Protein AF-A0A3M2YFR2-F1 (afdb_monomer_lite)

Sequence (138 aa):
SIDGFGRTLQTRQKVEDGDAYSVDEWGNLELVDGKPKIVHASPRWRISERVEYNNKGLAVRVYRPYFANSHLYVNDASIRSQNIVDKQFYDPLGRPTITITAKGWMRRQTYRVWYTISEDENDTAEEVLAARKAAEHG

Structure (mmCIF, N/CA/C/O backbone):
data_AF-A0A3M2YFR2-F1
#
_entry.id   AF-A0A3M2YFR2-F1
#
loop_
_atom_site.group_PDB
_atom_site.id
_atom_site.type_symbol
_atom_site.label_atom_id
_atom_site.label_alt_id
_atom_site.label_comp_id
_atom_site.label_asym_id
_atom_site.label_entity_id
_atom_site.label_seq_id
_atom_site.pdbx_PDB_ins_code
_atom_site.Cartn_x
_atom_site.Cartn_y
_atom_site.Cartn_z
_atom_site.occupancy
_atom_site.B_iso_or_equiv
_atom_site.auth_seq_id
_atom_site.auth_comp_id
_atom_site.auth_asym_id
_atom_site.auth_atom_id
_atom_site.pdbx_PDB_model_num
ATOM 1 N N . SER A 1 1 ? 0.428 6.990 14.838 1.00 81.69 1 SER A N 1
ATOM 2 C CA . SER A 1 1 ? 1.702 6.396 15.293 1.00 81.69 1 SER A CA 1
ATOM 3 C C . SER A 1 1 ? 2.781 6.644 14.270 1.00 81.69 1 SER A C 1
ATOM 5 O O . SER A 1 1 ? 2.473 6.693 13.081 1.00 81.69 1 SER A O 1
ATOM 7 N N . ILE A 1 2 ? 4.016 6.752 14.749 1.00 84.31 2 ILE A N 1
ATOM 8 C CA . ILE A 1 2 ? 5.230 6.836 13.935 1.00 84.31 2 ILE A CA 1
ATOM 9 C C . ILE A 1 2 ? 6.091 5.588 14.162 1.00 84.31 2 ILE A C 1
ATOM 11 O O . ILE A 1 2 ? 5.937 4.933 15.194 1.00 84.31 2 ILE A O 1
ATOM 15 N N . ASP A 1 3 ? 6.950 5.242 13.207 1.00 84.06 3 ASP A N 1
ATOM 16 C CA . ASP 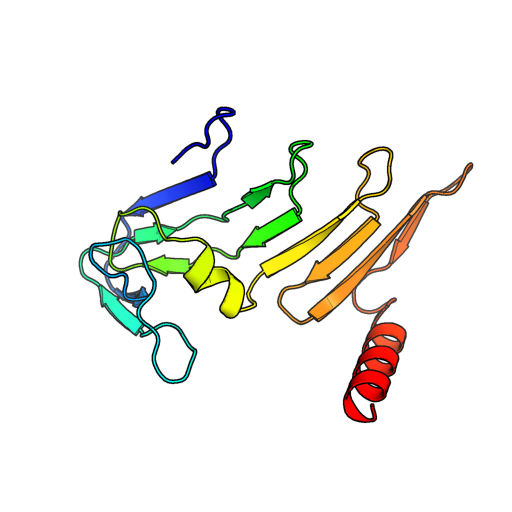A 1 3 ? 7.973 4.210 13.393 1.00 84.06 3 ASP A CA 1
ATOM 17 C C . ASP A 1 3 ? 9.263 4.777 14.016 1.00 84.06 3 ASP A C 1
ATOM 19 O O . ASP A 1 3 ? 9.392 5.982 14.238 1.00 84.06 3 ASP A O 1
ATOM 23 N N . GLY A 1 4 ? 10.244 3.905 14.281 1.00 86.12 4 GLY A N 1
ATOM 24 C CA . GLY A 1 4 ? 11.553 4.296 14.825 1.00 86.12 4 GLY A CA 1
ATOM 25 C C . GLY A 1 4 ? 12.409 5.173 13.899 1.00 86.12 4 GLY A C 1
ATOM 26 O O . GLY A 1 4 ? 13.450 5.658 14.325 1.00 86.12 4 GLY A O 1
ATOM 27 N N . PHE A 1 5 ? 11.974 5.400 12.656 1.00 85.50 5 PHE A N 1
ATOM 28 C CA . PHE A 1 5 ? 12.604 6.303 11.689 1.00 85.50 5 PHE A CA 1
ATOM 29 C C . PHE A 1 5 ? 11.829 7.626 11.541 1.00 85.50 5 PHE A C 1
ATOM 31 O O . PHE A 1 5 ? 12.138 8.424 10.659 1.00 85.50 5 PHE A O 1
ATOM 38 N N . GLY A 1 6 ? 10.812 7.866 12.379 1.00 84.44 6 GLY A N 1
ATOM 39 C CA . GLY A 1 6 ? 9.997 9.083 12.362 1.00 84.44 6 GLY A CA 1
ATOM 40 C C . GLY A 1 6 ? 8.944 9.132 11.251 1.00 84.44 6 GLY A C 1
ATOM 41 O O . GLY A 1 6 ? 8.320 10.171 11.045 1.00 84.44 6 GLY A O 1
ATOM 42 N N . ARG A 1 7 ? 8.712 8.031 10.530 1.00 85.00 7 ARG A N 1
ATOM 43 C CA . ARG A 1 7 ? 7.726 7.971 9.443 1.00 85.00 7 ARG A CA 1
ATOM 44 C C . ARG A 1 7 ? 6.344 7.681 10.003 1.00 85.00 7 ARG A C 1
ATOM 46 O O . ARG A 1 7 ? 6.189 6.891 10.933 1.00 85.00 7 ARG A O 1
ATOM 53 N N . THR A 1 8 ? 5.317 8.284 9.413 1.00 83.06 8 THR A N 1
ATOM 54 C CA . THR A 1 8 ? 3.929 8.019 9.811 1.00 83.06 8 THR A CA 1
ATOM 55 C C . THR A 1 8 ? 3.520 6.615 9.373 1.00 83.06 8 THR A C 1
ATOM 57 O O . THR A 1 8 ? 3.499 6.323 8.184 1.00 83.06 8 THR A O 1
ATOM 60 N N . LEU A 1 9 ? 3.161 5.757 10.332 1.00 80.50 9 LEU A N 1
ATOM 61 C CA . LEU A 1 9 ? 2.643 4.413 10.048 1.00 80.50 9 LEU A CA 1
ATOM 62 C C . LEU A 1 9 ? 1.135 4.424 9.810 1.00 80.50 9 LEU A C 1
ATOM 64 O O . LEU A 1 9 ? 0.634 3.747 8.922 1.00 80.50 9 LEU A O 1
ATOM 68 N N . GLN A 1 10 ? 0.409 5.166 10.643 1.00 84.12 10 GLN A N 1
ATOM 69 C CA . GLN A 1 10 ? -1.043 5.292 10.560 1.00 84.12 10 GLN A CA 1
ATOM 70 C C . GLN A 1 10 ? -1.527 6.492 11.371 1.00 84.12 10 GLN A C 1
ATOM 72 O O . GLN A 1 10 ? -1.013 6.756 12.471 1.00 84.12 10 GLN A O 1
ATOM 77 N N . THR A 1 11 ? -2.554 7.170 10.871 1.00 89.00 11 THR A N 1
ATOM 78 C CA . THR A 1 11 ? -3.314 8.170 11.621 1.00 89.00 11 THR A CA 1
ATOM 79 C C . THR A 1 11 ? -4.695 7.625 11.970 1.00 89.00 11 THR A C 1
ATOM 81 O O . THR A 1 11 ? -5.186 6.663 11.376 1.00 89.00 11 THR A O 1
ATOM 84 N N . ARG A 1 12 ? -5.279 8.203 13.016 1.00 91.81 12 ARG A N 1
ATOM 85 C CA . ARG A 1 12 ? -6.555 7.802 13.596 1.00 91.81 12 ARG A CA 1
ATOM 86 C C . ARG A 1 12 ? -7.373 9.049 13.824 1.00 91.81 12 ARG A C 1
ATOM 88 O O . ARG A 1 12 ? -6.913 9.960 14.507 1.00 91.81 12 ARG A O 1
ATOM 95 N N . GLN A 1 13 ? -8.570 9.067 13.268 1.00 95.19 13 GLN A N 1
ATOM 96 C CA . GLN A 1 13 ? -9.502 10.170 13.423 1.00 95.19 13 GLN A CA 1
ATOM 97 C C . GLN A 1 13 ? -10.795 9.631 14.020 1.00 95.19 13 GLN A C 1
ATOM 99 O O . GLN A 1 13 ? -11.380 8.703 13.464 1.00 95.19 13 GLN A O 1
ATOM 104 N N . LYS A 1 14 ? -11.239 10.199 15.144 1.00 96.69 14 LYS A N 1
ATOM 105 C CA . LYS A 1 14 ? -12.571 9.904 15.679 1.00 96.69 14 LYS A CA 1
ATOM 106 C C . LYS A 1 14 ? -13.613 10.415 14.685 1.00 96.69 14 LYS A C 1
ATOM 108 O O . LYS A 1 14 ? -13.483 11.530 14.181 1.00 96.69 14 LYS A O 1
ATOM 113 N N . VAL A 1 15 ? -14.602 9.589 14.389 1.00 97.06 15 VAL A N 1
ATOM 114 C CA . VAL A 1 15 ? -15.693 9.885 13.458 1.00 97.06 15 VAL A CA 1
ATOM 115 C C . VAL A 1 15 ? -17.022 9.508 14.102 1.00 97.06 15 VAL A C 1
ATOM 117 O O . VAL A 1 15 ? -17.034 8.863 15.150 1.00 97.06 15 VAL A O 1
ATOM 120 N N . GLU A 1 16 ? -18.121 9.901 13.461 1.00 97.56 16 GLU A N 1
ATOM 121 C CA . GLU A 1 16 ? -19.468 9.501 13.869 1.00 97.56 16 GLU A CA 1
ATOM 122 C C . GLU A 1 16 ? -19.596 7.986 13.988 1.00 97.56 16 GLU A C 1
ATOM 124 O O . GLU A 1 16 ? -18.922 7.241 13.264 1.00 97.56 16 GLU A O 1
ATOM 129 N N . ASP A 1 17 ? -20.492 7.547 14.861 1.00 97.81 17 ASP A N 1
ATOM 130 C CA . ASP A 1 17 ? -20.749 6.141 15.146 1.00 97.81 17 ASP A CA 1
ATOM 131 C C . ASP A 1 17 ? -21.188 5.367 13.891 1.00 97.81 17 ASP A C 1
ATOM 133 O O . ASP A 1 17 ? -21.627 5.932 12.882 1.00 97.81 17 ASP A O 1
ATOM 137 N N . GLY A 1 18 ? -21.014 4.049 13.915 1.00 97.19 18 GLY A N 1
ATOM 138 C CA . GLY A 1 18 ? -21.403 3.184 12.805 1.00 97.19 18 GLY A CA 1
ATOM 139 C C . GLY A 1 18 ? -20.581 1.910 12.719 1.00 97.19 18 GLY A C 1
ATOM 140 O O . GLY A 1 18 ? -19.815 1.582 13.623 1.00 97.19 18 GLY A O 1
ATOM 141 N N . ASP A 1 19 ? -20.715 1.206 11.601 1.00 97.50 19 ASP A N 1
ATOM 142 C CA . ASP A 1 19 ? -20.037 -0.073 11.409 1.00 97.50 19 ASP A CA 1
ATOM 143 C C . ASP A 1 19 ? -18.522 0.101 11.292 1.00 97.50 19 ASP A C 1
ATOM 145 O O . ASP A 1 19 ? -18.016 1.007 10.612 1.00 97.50 19 ASP A O 1
ATOM 149 N N . ALA A 1 20 ? -17.802 -0.778 11.985 1.00 95.19 20 ALA A N 1
ATOM 150 C CA . ALA A 1 20 ? -16.354 -0.787 12.059 1.00 95.19 20 ALA A CA 1
ATOM 151 C C . ALA A 1 20 ? -15.818 -2.198 12.313 1.00 95.19 20 ALA A C 1
ATOM 153 O O . ALA A 1 20 ? -16.521 -3.066 12.829 1.00 95.19 20 ALA A O 1
ATOM 154 N N . TYR A 1 21 ? -14.547 -2.419 11.991 1.00 92.88 21 TYR A N 1
ATOM 155 C CA . TYR A 1 21 ? -13.862 -3.647 12.366 1.00 92.88 21 TYR A CA 1
ATOM 156 C C . TYR A 1 21 ? -13.607 -3.692 13.870 1.00 92.88 21 TYR A C 1
ATOM 158 O O . TYR A 1 21 ? -13.231 -2.688 14.485 1.00 92.88 21 TYR A O 1
ATOM 166 N N . SER A 1 22 ? -13.811 -4.870 14.449 1.00 93.06 22 SER A N 1
ATOM 167 C CA . SER A 1 22 ? -13.544 -5.125 15.855 1.00 93.06 22 SER A CA 1
ATOM 168 C C . SER A 1 22 ? -12.055 -5.366 16.079 1.00 93.06 22 SER A C 1
ATOM 170 O O . SER A 1 22 ? -11.435 -6.200 15.415 1.00 93.06 22 SER A O 1
ATOM 172 N N . VAL A 1 23 ? -11.484 -4.588 16.991 1.00 92.19 23 VAL A N 1
ATOM 173 C CA . VAL A 1 23 ? -10.091 -4.658 17.417 1.00 92.19 23 VAL A CA 1
ATOM 174 C C . VAL A 1 23 ? -10.067 -5.034 18.895 1.00 92.19 23 VAL A C 1
ATOM 176 O O . VAL A 1 23 ? -10.789 -4.429 19.691 1.00 92.19 23 VAL A O 1
ATOM 179 N N . ASP A 1 24 ? -9.241 -6.017 19.246 1.00 90.94 24 ASP A N 1
ATOM 180 C CA . ASP A 1 24 ? -9.047 -6.467 20.625 1.00 90.94 24 ASP A CA 1
ATOM 181 C C . ASP A 1 24 ? -8.192 -5.481 21.456 1.00 90.94 24 ASP A C 1
ATOM 183 O O . ASP A 1 24 ? -7.694 -4.460 20.965 1.00 90.94 24 ASP A O 1
ATOM 187 N N . GLU A 1 25 ? -8.002 -5.783 22.741 1.00 90.00 25 GLU A N 1
ATOM 188 C CA . GLU A 1 25 ? -7.214 -4.958 23.671 1.00 90.00 25 GLU A CA 1
ATOM 189 C C . GLU A 1 25 ? -5.721 -4.872 23.305 1.00 90.00 25 GLU A C 1
ATOM 191 O O . GLU A 1 25 ? -5.024 -3.947 23.728 1.00 90.00 25 GLU A O 1
ATOM 196 N N . TRP A 1 26 ? -5.225 -5.804 22.490 1.00 88.19 26 TRP A N 1
ATOM 197 C CA . TRP A 1 26 ? -3.838 -5.865 22.027 1.00 88.19 26 TRP A CA 1
ATOM 198 C C . TRP A 1 26 ? -3.641 -5.227 20.646 1.00 88.19 26 TRP A C 1
ATOM 200 O O . TRP A 1 26 ? -2.516 -5.175 20.144 1.00 88.19 26 TRP A O 1
ATOM 210 N N . GLY A 1 27 ? -4.708 -4.712 20.029 1.00 87.62 27 GLY A N 1
ATOM 211 C CA . GLY A 1 27 ? -4.657 -4.092 18.713 1.00 87.62 27 GLY A CA 1
ATOM 212 C C . GLY A 1 27 ? -4.754 -5.076 17.544 1.00 87.62 27 GLY A C 1
ATOM 213 O O . GLY A 1 27 ? -4.456 -4.692 16.415 1.00 87.62 27 GLY A O 1
ATOM 214 N N . ASN A 1 28 ? -5.143 -6.332 17.745 1.00 88.25 28 ASN A N 1
ATOM 215 C CA . ASN A 1 28 ? -5.366 -7.271 16.642 1.00 88.25 28 ASN A CA 1
ATOM 216 C C . ASN A 1 28 ? -6.813 -7.202 16.148 1.00 88.25 28 ASN A C 1
ATOM 218 O O . ASN A 1 28 ? -7.727 -6.880 16.904 1.00 88.25 28 ASN A O 1
ATOM 222 N N . LEU A 1 29 ? -7.022 -7.502 14.863 1.00 88.31 29 LEU A N 1
ATOM 223 C CA . LEU A 1 29 ? -8.372 -7.591 14.308 1.00 88.31 29 LEU A CA 1
ATOM 224 C C . LEU A 1 29 ? -8.997 -8.922 14.712 1.00 88.31 29 LEU A C 1
ATOM 226 O O . LEU A 1 29 ? -8.431 -9.978 14.426 1.00 88.31 29 LEU A O 1
ATOM 230 N N . GLU A 1 30 ? -10.188 -8.872 15.301 1.00 89.56 30 GLU A N 1
ATOM 231 C CA . GLU A 1 30 ? -10.987 -10.074 15.504 1.00 89.56 30 GLU A CA 1
ATOM 232 C C . GLU A 1 30 ? -11.490 -10.570 14.145 1.00 89.56 30 GLU A C 1
ATOM 234 O O . GLU A 1 30 ? -12.064 -9.802 13.366 1.00 89.56 30 GLU A O 1
ATOM 239 N N . LEU A 1 31 ? -11.281 -11.854 13.848 1.00 88.12 31 LEU A N 1
ATOM 240 C CA . LEU A 1 31 ? -11.681 -12.460 12.581 1.00 88.12 31 LEU A CA 1
ATOM 241 C C . LEU A 1 31 ? -12.838 -13.445 12.778 1.00 88.12 31 LEU A C 1
ATOM 243 O O . LEU A 1 31 ? -12.847 -14.222 13.728 1.00 88.12 31 LEU A O 1
ATOM 247 N N . VAL A 1 32 ? -13.777 -13.446 11.834 1.00 88.19 32 VAL A N 1
ATOM 248 C CA . VAL A 1 32 ? -14.838 -14.449 11.673 1.00 88.19 32 VAL A CA 1
ATOM 249 C C . VAL A 1 32 ? -14.737 -14.975 10.243 1.00 88.19 32 VAL A C 1
ATOM 251 O O . VAL A 1 32 ? -14.702 -14.187 9.299 1.00 88.19 32 VAL A O 1
ATOM 254 N N . ASP A 1 33 ? -14.603 -16.292 10.077 1.00 85.56 33 ASP A N 1
ATOM 255 C CA . ASP A 1 33 ? -14.419 -16.951 8.771 1.00 85.56 33 ASP A CA 1
ATOM 256 C C . ASP A 1 33 ? -13.284 -16.347 7.921 1.00 85.56 33 ASP A C 1
ATOM 258 O O . ASP A 1 33 ? -13.377 -16.195 6.702 1.00 85.56 33 ASP A O 1
ATOM 262 N N . GLY A 1 34 ? -12.197 -15.940 8.586 1.00 81.31 34 GLY A N 1
ATOM 263 C CA . GLY A 1 34 ? -11.033 -15.334 7.939 1.00 81.31 34 GLY A CA 1
ATOM 264 C C . GLY A 1 34 ? -11.228 -13.887 7.479 1.00 81.31 34 GLY A C 1
ATOM 265 O O . GLY A 1 34 ? -10.317 -13.339 6.864 1.00 81.31 34 GLY A O 1
ATOM 266 N N . LYS A 1 35 ? -12.356 -13.241 7.795 1.00 84.38 35 LYS A N 1
ATOM 267 C CA . LYS A 1 35 ? -12.637 -11.823 7.503 1.00 84.38 35 LYS A CA 1
ATOM 268 C C . LYS A 1 35 ? -12.766 -11.009 8.793 1.00 84.38 35 LYS A C 1
ATOM 270 O O . LYS A 1 35 ? -13.075 -11.590 9.829 1.00 84.38 35 LYS A O 1
ATOM 275 N N . PRO A 1 36 ? -12.561 -9.680 8.776 1.00 87.88 36 PRO A N 1
ATOM 276 C CA . PRO A 1 36 ? -12.662 -8.870 9.980 1.00 87.88 36 PRO A CA 1
ATOM 277 C C . PRO A 1 36 ? -14.104 -8.858 10.482 1.00 87.88 36 PRO A C 1
ATOM 279 O O . PRO A 1 36 ? -15.037 -8.610 9.715 1.00 87.88 36 PRO A O 1
ATOM 282 N N . LYS A 1 37 ? -14.285 -9.110 11.776 1.00 91.62 37 LYS A N 1
ATOM 283 C CA . LYS A 1 37 ? -15.580 -9.019 12.442 1.00 91.62 37 LYS A CA 1
ATOM 284 C C . LYS A 1 37 ? -16.056 -7.572 12.416 1.00 91.62 37 LYS A C 1
ATOM 286 O O . LYS A 1 37 ? -15.342 -6.675 12.863 1.00 91.62 37 LYS A O 1
ATOM 291 N N . ILE A 1 38 ? -17.267 -7.351 11.917 1.00 94.31 38 ILE A N 1
ATOM 292 C CA . ILE A 1 38 ? -17.897 -6.031 11.877 1.00 94.31 38 ILE A CA 1
ATOM 293 C C . ILE A 1 38 ? -18.788 -5.874 13.110 1.00 94.31 38 ILE A C 1
ATOM 295 O O . ILE A 1 38 ? -19.563 -6.769 13.443 1.00 94.31 38 ILE A O 1
ATOM 299 N N . VAL A 1 39 ? -18.664 -4.736 13.788 1.00 96.19 39 VAL A N 1
ATOM 300 C CA . VAL A 1 39 ? -19.480 -4.343 14.941 1.00 96.19 39 VAL A CA 1
ATOM 301 C C . VAL A 1 39 ? -19.956 -2.905 14.774 1.00 96.19 39 VAL A C 1
ATOM 303 O O . VAL A 1 39 ? -19.279 -2.091 14.142 1.00 96.19 39 VAL A O 1
ATOM 306 N N . HIS A 1 40 ? -21.092 -2.574 15.384 1.00 97.25 40 HIS A N 1
ATOM 307 C CA . HIS A 1 40 ? -21.494 -1.181 15.537 1.00 97.25 40 HIS A CA 1
ATOM 308 C C . HIS A 1 40 ? -20.619 -0.522 16.611 1.00 97.25 40 HIS A C 1
ATOM 310 O O . HIS A 1 40 ? -20.595 -0.970 17.758 1.00 97.25 40 HIS A O 1
ATOM 316 N N . ALA A 1 41 ? -19.871 0.512 16.236 1.00 96.38 41 ALA A N 1
ATOM 317 C CA . ALA A 1 41 ? -18.902 1.174 17.094 1.00 96.38 41 ALA A CA 1
ATOM 318 C C . ALA A 1 41 ? -19.369 2.574 17.502 1.00 96.38 41 ALA A C 1
ATOM 320 O O . ALA A 1 41 ? -19.661 3.413 16.651 1.00 96.38 41 ALA A O 1
ATOM 321 N N . SER A 1 42 ? -19.350 2.812 18.813 1.00 95.38 42 SER A N 1
ATOM 322 C CA . SER A 1 42 ? -19.547 4.105 19.466 1.00 95.38 42 SER A CA 1
ATOM 323 C C . SER A 1 42 ? -18.586 4.172 20.664 1.00 95.38 42 SER A C 1
ATOM 325 O O . SER A 1 42 ? -18.917 3.652 21.733 1.00 95.38 42 SER A O 1
ATOM 327 N N . PRO A 1 43 ? -17.369 4.734 20.523 1.00 95.00 43 PRO A N 1
ATOM 328 C CA . PRO A 1 43 ? -16.904 5.571 19.413 1.00 95.00 43 PRO A CA 1
ATOM 329 C C . PRO A 1 43 ? -16.327 4.786 18.223 1.00 95.00 43 PRO A C 1
ATOM 331 O O . PRO A 1 43 ? -15.710 3.734 18.397 1.00 95.00 43 PRO A O 1
ATOM 334 N N . ARG A 1 44 ? -16.419 5.364 17.017 1.00 97.25 44 ARG A N 1
ATOM 335 C CA . ARG A 1 44 ? -15.776 4.849 15.796 1.00 97.25 44 ARG A CA 1
ATOM 336 C C . ARG A 1 44 ? -14.543 5.664 15.392 1.00 97.25 44 ARG A C 1
ATOM 338 O O . ARG A 1 44 ? -14.494 6.886 15.538 1.00 97.25 44 ARG A O 1
ATOM 345 N N . TRP A 1 45 ? -13.545 4.981 14.834 1.00 95.94 45 TRP A N 1
ATOM 346 C CA . TRP A 1 45 ? -12.282 5.573 14.393 1.00 95.94 45 TRP A CA 1
ATOM 347 C C . TRP A 1 45 ? -12.008 5.255 12.928 1.00 95.94 45 TRP A C 1
ATOM 349 O O . TRP A 1 45 ? -12.049 4.100 12.520 1.00 95.94 45 TRP A O 1
ATOM 359 N N . ARG A 1 46 ? -11.679 6.271 12.129 1.00 94.00 46 ARG A N 1
ATOM 360 C CA . ARG A 1 46 ? -11.139 6.104 10.778 1.00 94.00 46 ARG A CA 1
ATOM 361 C C . ARG A 1 46 ? -9.630 5.915 10.861 1.00 94.00 46 ARG A C 1
ATOM 363 O O . AR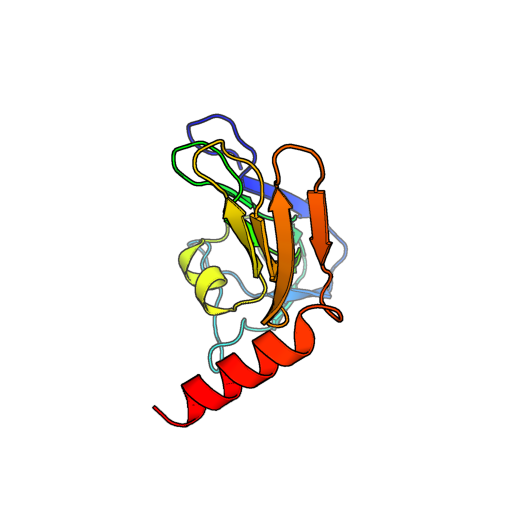G A 1 46 ? -8.919 6.826 11.294 1.00 94.00 46 ARG A O 1
ATOM 370 N N . ILE A 1 47 ? -9.153 4.760 10.414 1.00 89.88 47 ILE A N 1
ATOM 371 C CA . ILE A 1 47 ? -7.731 4.466 10.243 1.00 89.88 47 ILE A CA 1
ATOM 372 C C . ILE A 1 47 ? -7.335 4.895 8.829 1.00 89.88 47 ILE A C 1
ATOM 374 O O . ILE A 1 47 ? -7.968 4.480 7.855 1.00 89.88 47 ILE A O 1
ATOM 378 N N . SER A 1 48 ? -6.336 5.77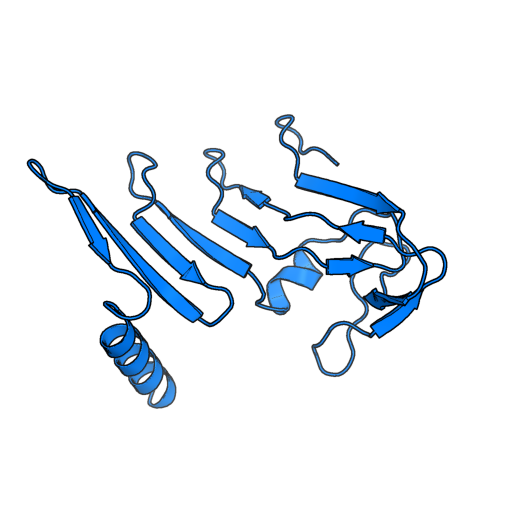2 8.706 1.00 80.94 48 SER A N 1
ATOM 379 C CA . SER A 1 48 ? -5.855 6.242 7.400 1.00 80.94 48 SER A CA 1
ATOM 380 C C . SER A 1 48 ? -5.126 5.153 6.621 1.00 80.94 48 SER A C 1
ATOM 382 O O . SER A 1 48 ? -4.812 4.094 7.161 1.00 80.94 48 SER A O 1
ATOM 384 N N . GLU A 1 49 ? -4.789 5.463 5.364 1.00 70.88 49 GLU A N 1
ATOM 385 C CA . GLU A 1 49 ? -3.887 4.639 4.561 1.00 70.88 49 GLU A CA 1
ATOM 386 C C . GLU A 1 49 ? -2.605 4.386 5.344 1.00 70.88 49 GLU A C 1
ATOM 388 O O . GLU A 1 49 ? -1.833 5.299 5.650 1.00 70.88 49 GLU A O 1
ATOM 393 N N . ARG A 1 50 ? -2.439 3.132 5.743 1.00 77.69 50 ARG A N 1
ATOM 394 C CA . ARG A 1 50 ? -1.227 2.651 6.376 1.00 77.69 50 ARG A CA 1
ATOM 395 C C . ARG A 1 50 ? -0.215 2.379 5.275 1.00 77.69 50 ARG A C 1
ATOM 397 O O . ARG A 1 50 ? -0.571 1.833 4.230 1.00 77.69 50 ARG A O 1
ATOM 404 N N . VAL A 1 51 ? 1.046 2.700 5.535 1.00 83.56 51 VAL A N 1
ATOM 405 C CA . VAL A 1 51 ? 2.142 2.406 4.612 1.00 83.56 51 VAL A CA 1
ATOM 406 C C . VAL A 1 51 ? 3.161 1.516 5.306 1.00 83.56 51 VAL A C 1
ATOM 408 O O . VAL A 1 51 ? 3.681 1.848 6.369 1.00 83.56 51 VAL A O 1
ATOM 411 N N . GLU A 1 52 ? 3.433 0.360 4.710 1.00 87.31 52 GLU A N 1
ATOM 412 C CA . GLU A 1 52 ? 4.555 -0.490 5.097 1.00 87.31 52 GLU A CA 1
ATOM 413 C C . GLU A 1 52 ? 5.769 -0.104 4.262 1.00 87.31 52 GLU A C 1
ATOM 415 O O . GLU A 1 52 ? 5.687 -0.026 3.033 1.00 87.31 52 GLU A O 1
ATOM 420 N N . TYR A 1 53 ? 6.901 0.103 4.924 1.00 89.31 53 TYR A N 1
ATOM 421 C CA . TYR A 1 53 ? 8.151 0.475 4.278 1.00 89.31 53 TYR A CA 1
ATOM 422 C C . TYR A 1 53 ? 9.143 -0.687 4.316 1.00 89.31 53 TYR A C 1
ATOM 424 O O . TYR A 1 53 ? 9.203 -1.431 5.294 1.00 89.31 53 TYR A O 1
ATOM 432 N N . ASN A 1 54 ? 9.960 -0.829 3.272 1.00 90.00 54 ASN A N 1
ATOM 433 C CA . ASN A 1 54 ? 11.145 -1.685 3.338 1.00 90.00 54 ASN A CA 1
ATOM 434 C C . ASN A 1 54 ? 12.300 -0.989 4.089 1.00 90.00 54 ASN A C 1
ATOM 436 O O . ASN A 1 54 ? 12.210 0.178 4.475 1.00 90.00 54 ASN A O 1
ATOM 440 N N . ASN A 1 55 ? 13.431 -1.684 4.240 1.00 89.25 55 ASN A N 1
ATOM 441 C CA . ASN A 1 55 ? 14.619 -1.153 4.926 1.00 89.25 55 ASN A CA 1
ATOM 442 C C . ASN A 1 55 ? 15.238 0.080 4.238 1.00 89.25 55 ASN A C 1
ATOM 444 O O . ASN A 1 55 ? 15.991 0.810 4.870 1.00 89.25 55 ASN A O 1
ATOM 448 N N . LYS A 1 56 ? 14.911 0.334 2.963 1.00 90.69 56 LYS A N 1
ATOM 449 C CA . LYS A 1 56 ? 15.312 1.548 2.229 1.00 90.69 56 LYS A CA 1
ATOM 450 C C . LYS A 1 56 ? 14.325 2.708 2.414 1.00 90.69 56 LYS A C 1
ATOM 452 O O . LYS A 1 56 ? 14.537 3.781 1.866 1.00 90.69 56 LYS A O 1
ATOM 457 N N . GLY A 1 57 ? 13.231 2.493 3.142 1.00 89.94 57 GLY A N 1
ATOM 458 C CA . GLY A 1 57 ? 12.163 3.471 3.323 1.00 89.94 57 GLY A CA 1
ATOM 459 C C . GLY A 1 57 ? 11.244 3.659 2.125 1.00 89.94 57 GLY A C 1
ATOM 460 O O . GLY A 1 57 ? 10.514 4.643 2.079 1.00 89.94 57 GLY A O 1
ATOM 461 N N . LEU A 1 58 ? 11.237 2.713 1.187 1.00 92.88 58 LEU A N 1
ATOM 462 C CA . LEU A 1 58 ? 10.301 2.708 0.068 1.00 92.88 58 LEU A CA 1
ATOM 463 C C . LEU A 1 58 ? 9.006 1.999 0.479 1.00 92.88 58 LEU A C 1
ATOM 465 O O . LEU A 1 58 ? 9.054 0.964 1.148 1.00 92.88 58 LEU A O 1
ATOM 469 N N . ALA A 1 59 ? 7.864 2.557 0.083 1.00 91.44 59 ALA A N 1
ATOM 470 C CA . ALA A 1 59 ? 6.535 2.047 0.410 1.00 91.44 59 ALA A CA 1
ATOM 471 C C . ALA A 1 59 ? 6.250 0.744 -0.349 1.00 91.44 59 ALA A C 1
ATOM 473 O O . ALA A 1 59 ? 6.024 0.774 -1.546 1.00 91.44 59 ALA A O 1
ATOM 474 N N . VAL A 1 60 ? 6.237 -0.409 0.315 1.00 92.88 60 VAL A N 1
ATOM 475 C CA . VAL A 1 60 ? 6.015 -1.714 -0.347 1.00 92.88 60 VAL A CA 1
ATOM 476 C C . VAL A 1 60 ? 4.575 -2.201 -0.273 1.00 92.88 60 VAL A C 1
ATOM 478 O O . VAL A 1 60 ? 4.158 -3.028 -1.085 1.00 92.88 60 VAL A O 1
ATOM 481 N N . ARG A 1 61 ? 3.807 -1.700 0.695 1.00 90.44 61 ARG A N 1
ATOM 482 C CA . ARG A 1 61 ? 2.388 -2.016 0.859 1.00 90.44 61 ARG A CA 1
ATOM 483 C C . ARG A 1 61 ? 1.633 -0.773 1.289 1.00 90.44 61 ARG A C 1
ATOM 485 O O . ARG A 1 61 ? 1.969 -0.184 2.315 1.00 90.44 61 ARG A O 1
ATOM 492 N N . VAL A 1 62 ? 0.613 -0.409 0.524 1.00 88.19 62 VAL A N 1
ATOM 493 C CA . VAL A 1 62 ? -0.281 0.709 0.830 1.00 88.19 62 VAL A CA 1
ATOM 494 C C . VAL A 1 62 ? -1.666 0.144 1.102 1.00 88.19 62 VAL A C 1
ATOM 496 O O . VAL A 1 62 ? -2.307 -0.433 0.222 1.00 88.19 62 VAL A O 1
ATOM 499 N N . TYR A 1 63 ? -2.097 0.242 2.354 1.00 86.25 63 TYR A N 1
ATOM 500 C CA . TYR A 1 63 ? -3.369 -0.305 2.809 1.00 86.25 63 TYR A CA 1
ATOM 501 C C . TYR A 1 63 ? -4.488 0.702 2.578 1.00 86.25 63 TYR A C 1
ATOM 503 O O . TYR A 1 63 ? -4.297 1.907 2.746 1.00 86.25 63 TYR A O 1
ATOM 511 N N . ARG A 1 64 ? -5.682 0.202 2.254 1.00 85.81 64 ARG A N 1
ATOM 512 C CA . ARG A 1 64 ? -6.870 1.052 2.152 1.00 85.81 64 ARG A CA 1
ATOM 513 C C . ARG A 1 64 ? -7.326 1.524 3.539 1.00 85.81 64 ARG A C 1
ATOM 515 O O . ARG A 1 64 ? -7.170 0.775 4.506 1.00 85.81 64 ARG A O 1
ATOM 522 N N . PRO A 1 65 ? -7.906 2.732 3.655 1.00 89.25 65 PRO A N 1
ATOM 523 C CA . PRO A 1 65 ? -8.499 3.184 4.905 1.00 89.25 65 PRO A CA 1
ATOM 524 C C . PRO A 1 65 ? -9.656 2.276 5.313 1.00 89.25 65 PRO A C 1
ATOM 526 O O . PRO A 1 65 ? -10.400 1.788 4.463 1.00 89.25 65 PRO A O 1
ATOM 529 N N . TYR A 1 66 ? -9.847 2.105 6.615 1.00 89.38 66 TYR A N 1
ATOM 530 C CA . TYR A 1 66 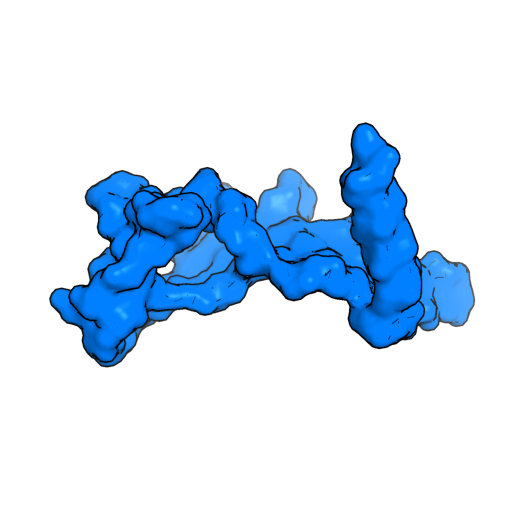? -10.968 1.351 7.170 1.00 89.38 66 TYR A CA 1
ATOM 531 C C . TYR A 1 66 ? -11.402 1.948 8.509 1.00 89.38 66 TYR A C 1
ATOM 533 O O . TYR A 1 66 ? -10.711 2.790 9.089 1.00 89.38 66 TYR A O 1
ATOM 541 N N . PHE A 1 67 ? -12.568 1.527 8.993 1.00 93.81 67 PHE A N 1
ATOM 542 C CA . PHE A 1 67 ? -13.067 1.924 10.304 1.00 93.81 67 PHE A CA 1
ATOM 543 C C . PHE A 1 67 ? -12.753 0.861 11.354 1.00 93.81 67 PHE A C 1
ATOM 545 O O . PHE A 1 67 ? -12.871 -0.329 11.076 1.00 93.81 67 PHE A O 1
ATOM 552 N N . ALA A 1 68 ? -12.400 1.294 12.562 1.00 93.62 68 ALA A N 1
ATOM 553 C CA . ALA A 1 68 ? -12.162 0.443 13.722 1.00 93.62 68 ALA A CA 1
ATOM 554 C C . ALA A 1 68 ? -12.961 0.936 14.939 1.00 93.62 68 ALA A C 1
ATOM 556 O O . ALA A 1 68 ? -13.201 2.136 15.096 1.00 93.62 68 ALA A O 1
ATOM 557 N N . ASN A 1 69 ? -13.347 0.013 15.819 1.00 95.69 69 ASN A N 1
ATOM 558 C CA . ASN A 1 69 ? -13.995 0.325 17.100 1.00 95.69 69 ASN A CA 1
ATOM 559 C C . ASN A 1 69 ? -13.011 0.826 18.179 1.00 95.69 69 ASN A C 1
ATOM 561 O O . ASN A 1 69 ? -13.420 1.137 19.294 1.00 95.69 69 ASN A O 1
ATOM 565 N N . SER A 1 70 ? -11.715 0.902 17.863 1.00 93.12 70 SER A N 1
ATOM 566 C CA . SER A 1 70 ? -10.653 1.255 18.802 1.00 93.12 70 SER A CA 1
ATOM 567 C C . SER A 1 70 ? -9.684 2.281 18.213 1.00 93.12 70 SER A C 1
ATOM 569 O O . SER A 1 70 ? -9.437 2.328 17.008 1.00 93.12 70 SER A O 1
ATOM 571 N N . HIS A 1 71 ? -9.102 3.095 19.094 1.00 90.38 71 HIS A N 1
ATOM 572 C CA . HIS A 1 71 ? -8.044 4.060 18.780 1.00 90.38 71 HIS A CA 1
ATOM 573 C C . HIS A 1 71 ? -6.636 3.473 18.937 1.00 90.38 71 HIS A C 1
ATOM 575 O O . HIS A 1 71 ? -5.640 4.178 18.721 1.00 90.38 71 HIS A O 1
ATOM 581 N N . LEU A 1 72 ? -6.534 2.213 19.364 1.00 90.00 72 LEU A N 1
ATOM 582 C CA . LEU A 1 72 ? -5.260 1.538 19.552 1.00 90.00 72 LEU A CA 1
ATOM 583 C C . LEU A 1 72 ? -4.523 1.362 18.223 1.00 90.00 72 LEU A C 1
ATOM 585 O O . LEU A 1 72 ? -5.058 1.550 17.125 1.00 90.00 72 LEU A O 1
ATOM 589 N N . TYR A 1 73 ? -3.233 1.056 18.324 1.00 86.19 73 TYR A N 1
ATOM 590 C CA . TYR A 1 73 ? -2.464 0.723 17.141 1.00 86.19 73 TYR A CA 1
ATOM 591 C C . TYR A 1 73 ? -2.886 -0.654 16.618 1.00 86.19 73 TYR A C 1
ATOM 593 O O . TYR A 1 73 ? -2.774 -1.622 17.358 1.00 86.19 73 TYR A O 1
ATOM 601 N N . VAL A 1 74 ? -3.335 -0.745 15.359 1.00 85.06 74 VAL A N 1
ATOM 602 C CA . VAL A 1 74 ? -3.744 -2.027 14.773 1.00 85.06 74 VAL A CA 1
ATOM 603 C C . VAL A 1 74 ? -2.525 -2.784 14.246 1.00 85.06 74 VAL A C 1
ATOM 605 O O . VAL A 1 74 ? -1.760 -2.256 13.431 1.00 85.06 74 VAL A O 1
ATOM 608 N N . ASN A 1 75 ? -2.354 -4.018 14.711 1.00 79.75 75 ASN A N 1
ATOM 609 C CA . ASN A 1 75 ? -1.242 -4.894 14.381 1.00 79.75 75 ASN A CA 1
ATOM 610 C C . ASN A 1 75 ? -1.290 -5.365 12.917 1.00 79.75 75 ASN A C 1
ATOM 612 O O . ASN A 1 75 ? -2.281 -5.907 12.424 1.00 79.75 75 ASN A O 1
ATOM 616 N N . ASP A 1 76 ? -0.154 -5.204 12.248 1.00 63.38 76 ASP A N 1
ATOM 617 C CA . ASP A 1 76 ? 0.144 -5.552 10.863 1.00 63.38 76 ASP A CA 1
ATOM 618 C C . ASP A 1 76 ? -0.172 -7.005 10.514 1.00 63.38 76 ASP A C 1
ATOM 620 O O . ASP A 1 76 ? -0.657 -7.281 9.414 1.00 63.38 76 ASP A O 1
ATOM 624 N N . ALA A 1 77 ? 0.106 -7.936 11.432 1.00 71.94 77 ALA A N 1
ATOM 625 C CA . ALA A 1 77 ? -0.050 -9.365 11.174 1.00 71.94 77 ALA A CA 1
ATOM 626 C C . ALA A 1 77 ? -1.497 -9.716 10.794 1.00 71.94 77 ALA A C 1
ATOM 628 O O . ALA A 1 77 ? -1.722 -10.511 9.884 1.00 71.94 77 ALA A O 1
ATOM 629 N N . SER A 1 78 ? -2.463 -9.049 11.431 1.00 68.50 78 SER A N 1
ATOM 630 C CA . SER A 1 78 ? -3.891 -9.304 11.230 1.00 68.50 78 SER A CA 1
ATOM 631 C C . SER A 1 78 ? -4.434 -8.697 9.933 1.00 68.50 78 SER A C 1
ATOM 633 O O . SER A 1 78 ? -5.406 -9.202 9.382 1.00 68.50 78 SER A O 1
ATOM 635 N N . ILE A 1 79 ? -3.817 -7.622 9.424 1.00 67.81 79 ILE A N 1
ATOM 636 C CA . ILE A 1 79 ? -4.247 -6.955 8.181 1.00 67.81 79 ILE A CA 1
ATOM 637 C C . ILE A 1 79 ? -3.599 -7.605 6.954 1.00 67.81 79 ILE A C 1
ATOM 639 O O . ILE A 1 79 ? -4.217 -7.678 5.893 1.00 67.81 79 ILE A O 1
ATOM 643 N N . ARG A 1 80 ? -2.363 -8.112 7.077 1.00 71.25 80 ARG A N 1
ATOM 644 C CA . ARG A 1 80 ? -1.643 -8.753 5.962 1.00 71.25 80 ARG A CA 1
ATOM 645 C C . ARG A 1 80 ? -2.423 -9.911 5.334 1.00 71.25 80 ARG A C 1
ATOM 647 O O . ARG A 1 80 ? -2.344 -10.090 4.122 1.00 71.25 80 ARG A O 1
ATOM 654 N N . SER A 1 81 ? -3.182 -10.661 6.132 1.00 66.25 81 SER A N 1
ATOM 655 C CA . SER A 1 81 ? -4.014 -11.777 5.664 1.00 66.25 81 SER A CA 1
ATOM 656 C C . SER A 1 81 ? -5.242 -11.335 4.861 1.00 66.25 81 SER A C 1
ATOM 658 O O . SER A 1 81 ? -5.760 -12.117 4.071 1.00 66.25 81 SER A O 1
ATOM 660 N N . GLN A 1 82 ? -5.683 -10.082 5.005 1.00 65.50 82 GLN A N 1
ATOM 661 C CA . GLN A 1 82 ? -6.922 -9.584 4.402 1.00 65.50 82 GLN A CA 1
ATOM 662 C C . GLN A 1 82 ? -6.761 -9.131 2.942 1.00 65.50 82 GLN A C 1
ATOM 664 O O . GLN A 1 82 ? -7.754 -8.834 2.289 1.00 65.50 82 GLN A O 1
ATOM 669 N N . ASN A 1 83 ? -5.533 -9.081 2.402 1.00 59.19 83 ASN A N 1
ATOM 670 C CA . ASN A 1 83 ? -5.229 -8.783 0.989 1.00 59.19 83 ASN A CA 1
ATOM 671 C C . ASN A 1 83 ? -5.814 -7.470 0.404 1.00 59.19 83 ASN A C 1
ATOM 673 O O . ASN A 1 83 ? -5.687 -7.238 -0.795 1.00 59.19 83 ASN A O 1
ATOM 677 N N . ILE A 1 84 ? -6.370 -6.556 1.210 1.00 75.19 84 ILE A N 1
ATOM 678 C CA . ILE A 1 84 ? -6.877 -5.248 0.743 1.00 75.19 84 ILE A CA 1
ATOM 679 C C . ILE A 1 84 ? -5.736 -4.219 0.675 1.00 75.19 84 ILE A C 1
ATOM 681 O O . ILE A 1 84 ? -5.752 -3.176 1.334 1.00 75.19 84 ILE A O 1
ATOM 685 N N . VAL A 1 85 ? -4.690 -4.551 -0.076 1.00 87.56 85 VAL A N 1
ATOM 686 C CA . VAL A 1 85 ? -3.447 -3.781 -0.104 1.00 87.56 85 VAL A CA 1
ATOM 687 C C . VAL A 1 85 ? -2.905 -3.680 -1.518 1.00 87.56 85 VAL A C 1
ATOM 689 O O . VAL A 1 85 ? -2.850 -4.674 -2.240 1.00 87.56 85 VAL A O 1
ATOM 692 N N . ASP A 1 86 ? -2.462 -2.486 -1.893 1.00 90.81 86 ASP A N 1
ATOM 693 C CA . ASP A 1 86 ? -1.692 -2.307 -3.114 1.00 90.81 86 ASP A CA 1
ATOM 694 C C . ASP A 1 86 ? -0.225 -2.645 -2.796 1.00 90.81 86 ASP A C 1
ATOM 696 O O . ASP A 1 86 ? 0.362 -2.106 -1.852 1.00 90.81 86 ASP A O 1
ATOM 700 N N . LYS A 1 87 ? 0.367 -3.576 -3.548 1.00 93.81 87 LYS A N 1
ATOM 701 C CA . LYS A 1 87 ? 1.772 -3.985 -3.410 1.00 93.81 87 LYS A CA 1
ATOM 702 C C . LYS A 1 87 ? 2.612 -3.242 -4.431 1.00 93.81 87 LYS A C 1
ATOM 704 O O . LYS A 1 87 ? 2.326 -3.316 -5.623 1.00 93.81 87 LYS A O 1
ATOM 709 N N . GLN A 1 88 ? 3.666 -2.584 -3.972 1.00 96.00 88 GLN A N 1
ATOM 710 C CA . GLN A 1 88 ? 4.552 -1.798 -4.818 1.00 96.00 88 GLN A CA 1
ATOM 711 C C . GLN A 1 88 ? 5.940 -2.434 -4.882 1.00 96.00 88 GLN A C 1
ATOM 713 O O . GLN A 1 88 ? 6.557 -2.747 -3.861 1.00 96.00 88 GLN A O 1
ATOM 718 N N . PHE A 1 89 ? 6.438 -2.579 -6.103 1.00 96.75 89 PHE A N 1
ATOM 719 C CA . PHE A 1 89 ? 7.770 -3.075 -6.409 1.00 96.75 89 PHE A CA 1
ATOM 720 C C . PHE A 1 89 ? 8.630 -1.959 -6.986 1.00 96.75 89 PHE A C 1
ATOM 722 O O . PHE A 1 89 ? 8.123 -0.992 -7.567 1.00 96.75 89 PHE A O 1
ATOM 729 N N . TYR A 1 90 ? 9.938 -2.113 -6.805 1.00 97.44 90 TYR A N 1
ATOM 730 C CA . TYR A 1 90 ? 10.937 -1.118 -7.158 1.00 97.44 90 TYR A CA 1
ATOM 731 C C . TYR A 1 90 ? 12.119 -1.769 -7.866 1.00 97.44 90 TYR A C 1
ATOM 733 O O . TYR A 1 90 ? 12.473 -2.912 -7.570 1.00 97.44 90 TYR A O 1
ATOM 741 N N . ASP A 1 91 ? 12.759 -1.023 -8.761 1.00 95.94 91 ASP A N 1
ATOM 742 C CA . ASP A 1 91 ? 14.060 -1.395 -9.312 1.00 95.94 91 ASP A CA 1
ATOM 743 C C . ASP A 1 91 ? 15.207 -1.122 -8.305 1.00 95.94 91 ASP A C 1
ATOM 745 O O . ASP A 1 91 ? 14.985 -0.532 -7.238 1.00 95.94 91 ASP A O 1
ATOM 749 N N . PRO A 1 92 ? 16.459 -1.533 -8.596 1.00 95.88 92 PRO A N 1
ATOM 750 C CA . PRO A 1 92 ? 17.594 -1.270 -7.709 1.00 95.88 92 PRO A CA 1
ATOM 751 C C . PRO A 1 92 ? 17.853 0.216 -7.418 1.00 95.88 92 PRO A C 1
ATOM 753 O O . PRO A 1 92 ? 18.394 0.524 -6.353 1.00 95.88 92 PRO A O 1
ATOM 756 N N . LEU A 1 93 ? 17.444 1.115 -8.323 1.00 95.88 93 LEU A N 1
ATOM 757 C CA . LEU A 1 93 ? 17.550 2.571 -8.177 1.00 95.88 93 LEU A CA 1
ATOM 758 C C . LEU A 1 93 ? 16.422 3.164 -7.315 1.00 95.88 93 LEU A C 1
ATOM 760 O O . LEU A 1 93 ? 16.456 4.351 -7.003 1.00 95.88 93 LEU A O 1
ATOM 764 N N . GLY A 1 94 ? 15.437 2.358 -6.907 1.00 96.00 94 GLY A N 1
ATOM 765 C CA . GLY A 1 94 ? 14.319 2.785 -6.068 1.00 96.00 94 GLY A CA 1
ATOM 766 C C . GLY A 1 94 ? 13.155 3.404 -6.839 1.00 96.00 94 GLY A C 1
ATOM 767 O O . GLY A 1 94 ? 12.294 4.033 -6.226 1.00 96.00 94 GLY A O 1
ATOM 768 N N . ARG A 1 95 ? 13.090 3.230 -8.163 1.00 96.75 95 ARG A N 1
ATOM 769 C CA . ARG A 1 95 ? 11.962 3.702 -8.978 1.00 96.75 95 ARG A CA 1
ATOM 770 C C . ARG A 1 95 ? 10.840 2.661 -8.992 1.00 96.75 95 ARG A C 1
ATOM 772 O O . ARG A 1 95 ? 11.147 1.469 -9.057 1.00 96.75 95 ARG A O 1
ATOM 779 N N . PRO A 1 96 ? 9.561 3.069 -8.925 1.00 96.31 96 PRO A N 1
ATOM 780 C CA . PRO A 1 96 ? 8.436 2.139 -8.945 1.00 96.31 96 PRO A CA 1
ATOM 781 C C . PRO A 1 96 ? 8.342 1.427 -10.299 1.00 96.31 96 PRO A C 1
ATOM 783 O O . PRO A 1 96 ? 8.354 2.081 -11.335 1.00 96.31 96 PRO A O 1
ATOM 786 N N . THR A 1 97 ? 8.234 0.099 -10.299 1.00 97.81 97 THR A N 1
ATOM 787 C CA . THR A 1 97 ? 8.172 -0.706 -11.536 1.00 97.81 97 THR A CA 1
ATOM 788 C C . THR A 1 97 ? 6.859 -1.446 -11.704 1.00 97.81 97 THR A C 1
ATOM 790 O O . THR A 1 97 ? 6.291 -1.438 -12.788 1.00 97.81 97 THR A O 1
ATOM 793 N N . ILE A 1 98 ? 6.361 -2.092 -10.654 1.00 97.81 98 ILE A N 1
ATOM 794 C CA . ILE A 1 98 ? 5.115 -2.859 -10.699 1.00 97.81 98 ILE A CA 1
ATOM 795 C C . ILE A 1 98 ? 4.267 -2.467 -9.501 1.00 97.81 98 ILE A C 1
ATOM 797 O O . ILE A 1 98 ? 4.766 -2.407 -8.376 1.00 97.81 98 ILE A O 1
ATOM 801 N N . THR A 1 99 ? 2.980 -2.249 -9.737 1.00 97.00 99 THR A N 1
ATOM 802 C CA . THR A 1 99 ? 1.976 -2.135 -8.682 1.00 97.00 99 THR A CA 1
ATOM 803 C C . THR A 1 99 ? 0.957 -3.245 -8.873 1.00 97.00 99 THR A C 1
ATOM 805 O O . THR A 1 99 ? 0.323 -3.320 -9.920 1.00 97.00 99 THR A O 1
ATOM 808 N N . ILE A 1 100 ? 0.776 -4.101 -7.872 1.00 95.81 100 ILE A N 1
ATOM 809 C CA . ILE A 1 100 ? -0.339 -5.050 -7.840 1.00 95.81 100 ILE A CA 1
ATOM 810 C C . ILE A 1 100 ? -1.415 -4.451 -6.948 1.00 95.81 100 ILE A C 1
ATOM 812 O O . ILE A 1 100 ? -1.200 -4.284 -5.750 1.00 95.81 100 ILE A O 1
ATOM 816 N N . THR A 1 101 ? -2.554 -4.100 -7.529 1.00 93.56 101 THR A N 1
ATOM 817 C CA . THR A 1 101 ? -3.678 -3.496 -6.808 1.00 93.56 101 THR A CA 1
ATOM 818 C C . THR A 1 101 ? -4.296 -4.480 -5.816 1.00 93.56 101 THR A C 1
ATOM 820 O O . THR A 1 101 ? -4.182 -5.696 -5.975 1.00 93.56 101 THR A O 1
ATOM 823 N N . ALA A 1 102 ? -5.041 -3.970 -4.836 1.00 89.44 102 ALA A N 1
ATOM 824 C CA . ALA A 1 102 ? -5.821 -4.785 -3.904 1.00 89.44 102 ALA A CA 1
ATOM 825 C C . ALA A 1 102 ? -6.809 -5.746 -4.604 1.00 89.44 102 ALA A C 1
ATOM 827 O O . ALA A 1 102 ? -7.139 -6.800 -4.070 1.00 89.44 102 ALA A O 1
ATOM 828 N N . LYS A 1 103 ? -7.263 -5.413 -5.823 1.00 90.62 103 LYS A N 1
ATOM 829 C CA . LYS A 1 103 ? -8.119 -6.279 -6.659 1.00 90.62 103 LYS A CA 1
ATOM 830 C C . LYS A 1 103 ? -7.315 -7.322 -7.463 1.00 90.62 103 LYS A C 1
ATOM 832 O O . LYS A 1 103 ? -7.885 -8.138 -8.185 1.00 90.62 103 LYS A O 1
ATOM 837 N N . GLY A 1 104 ? -5.990 -7.298 -7.351 1.00 91.81 104 GLY A N 1
ATOM 838 C CA . GLY A 1 104 ? -5.070 -8.232 -7.993 1.00 91.81 104 GLY A CA 1
ATOM 839 C C . GLY A 1 104 ? -4.751 -7.916 -9.454 1.00 91.81 104 GLY A C 1
ATOM 840 O O . GLY A 1 104 ? -4.287 -8.810 -10.157 1.00 91.81 104 GLY A O 1
ATOM 841 N N . TRP A 1 105 ? -5.036 -6.702 -9.930 1.00 96.19 105 TRP A N 1
ATOM 842 C CA . TRP A 1 105 ? -4.610 -6.223 -11.255 1.00 96.19 105 TRP A CA 1
ATOM 843 C C . TRP A 1 105 ? -3.232 -5.581 -11.194 1.00 96.19 105 TRP A C 1
ATOM 845 O O . TRP A 1 105 ? -2.836 -5.098 -10.132 1.00 96.19 105 TRP A O 1
ATOM 855 N N . MET A 1 106 ? -2.528 -5.554 -12.321 1.00 97.88 106 MET A N 1
ATOM 856 C CA . MET A 1 106 ? -1.175 -5.026 -12.417 1.00 97.88 106 MET 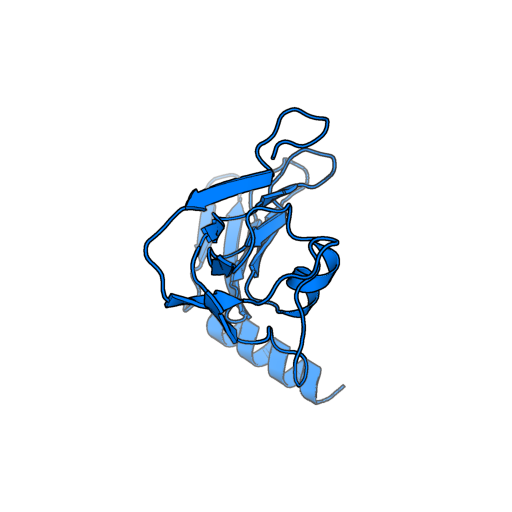A CA 1
ATOM 857 C C . MET A 1 106 ? -1.173 -3.627 -13.044 1.00 97.88 106 MET A C 1
ATOM 859 O O . MET A 1 106 ? -1.963 -3.329 -13.920 1.00 97.88 106 MET A O 1
ATOM 863 N N . ARG A 1 107 ? -0.269 -2.763 -12.597 1.00 98.12 107 ARG A N 1
ATOM 864 C CA . ARG A 1 107 ? 0.229 -1.620 -13.369 1.00 98.12 107 ARG A CA 1
ATOM 865 C C . ARG A 1 107 ? 1.726 -1.786 -13.524 1.00 98.12 107 ARG A C 1
ATOM 867 O O . ARG A 1 107 ? 2.380 -2.250 -12.581 1.00 98.12 107 ARG A O 1
ATOM 874 N N . ARG A 1 108 ? 2.276 -1.395 -14.671 1.00 98.50 108 ARG A N 1
ATOM 875 C CA . ARG A 1 108 ? 3.703 -1.550 -14.967 1.00 98.50 108 ARG A CA 1
ATOM 876 C C . ARG A 1 108 ? 4.308 -0.248 -15.489 1.00 98.50 108 ARG A C 1
ATOM 878 O O . ARG A 1 108 ? 3.740 0.451 -16.318 1.00 98.50 108 ARG A O 1
ATOM 885 N N . GLN A 1 109 ? 5.480 0.078 -14.960 1.00 98.25 109 GLN A N 1
ATOM 886 C CA . GLN A 1 109 ? 6.357 1.150 -15.409 1.00 98.25 109 GLN A CA 1
ATOM 887 C C . GLN A 1 109 ? 7.663 0.526 -15.880 1.00 98.25 109 GLN A C 1
ATOM 889 O O . GLN A 1 109 ? 8.377 -0.117 -15.104 1.00 98.25 109 GLN A O 1
ATOM 894 N N . THR A 1 110 ? 7.993 0.740 -17.150 1.00 98.06 110 THR A N 1
ATOM 895 C CA . THR A 1 110 ? 9.243 0.259 -17.736 1.00 98.06 110 THR A CA 1
ATOM 896 C C . THR A 1 110 ? 10.103 1.434 -18.160 1.00 98.06 110 THR A C 1
ATOM 898 O O . THR A 1 110 ? 9.774 2.167 -19.091 1.00 98.06 110 THR A O 1
ATOM 901 N N . TYR A 1 1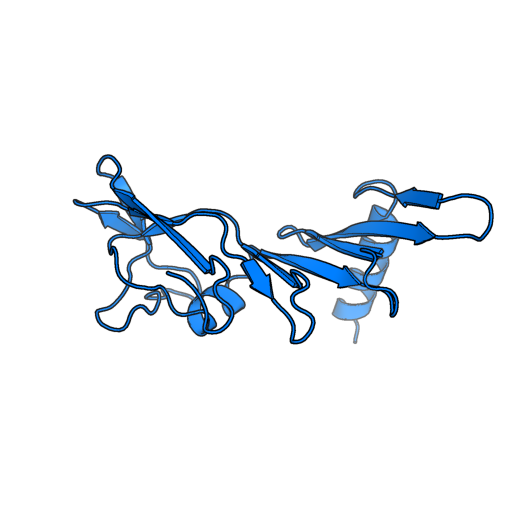11 ? 11.253 1.578 -17.509 1.00 97.81 111 TYR A N 1
ATOM 902 C CA . TYR A 1 111 ? 12.228 2.615 -17.825 1.00 97.81 111 TYR A CA 1
ATOM 903 C C . TYR A 1 111 ? 13.203 2.125 -18.899 1.00 97.81 111 TYR A C 1
ATOM 905 O O . TYR A 1 111 ? 13.933 1.149 -18.695 1.00 97.81 111 TYR A O 1
ATOM 913 N N . ARG A 1 112 ? 13.232 2.805 -20.047 1.00 97.19 112 ARG A N 1
ATOM 914 C CA . ARG A 1 112 ? 14.251 2.643 -21.093 1.00 97.19 112 ARG A CA 1
ATOM 915 C C . ARG A 1 112 ? 15.172 3.863 -21.099 1.00 97.19 112 ARG A C 1
ATOM 917 O O . ARG A 1 112 ? 14.923 4.846 -20.411 1.00 97.19 112 ARG A O 1
ATOM 924 N N . VAL A 1 113 ? 16.259 3.785 -21.867 1.00 97.19 113 VAL A N 1
ATOM 925 C CA . VAL A 1 113 ? 17.275 4.855 -21.924 1.00 97.19 113 VAL A CA 1
ATOM 926 C C . VAL A 1 113 ? 16.684 6.174 -22.437 1.00 97.19 113 VAL A C 1
ATOM 928 O O . VAL A 1 113 ? 17.044 7.234 -21.942 1.00 97.19 113 VAL A O 1
ATOM 931 N N . TRP A 1 114 ? 15.755 6.105 -23.393 1.00 97.69 114 TRP A N 1
ATOM 932 C CA . TRP A 1 114 ? 15.239 7.277 -24.112 1.00 97.69 114 TRP A CA 1
ATOM 933 C C . TRP A 1 114 ? 13.748 7.549 -23.892 1.00 97.69 114 TRP A C 1
ATOM 935 O O . TRP A 1 114 ? 13.245 8.570 -24.347 1.00 97.69 114 TRP A O 1
ATOM 945 N N . TYR A 1 115 ? 13.030 6.638 -23.233 1.00 97.44 115 TYR A N 1
ATOM 946 C CA . TYR A 1 115 ? 11.595 6.763 -22.988 1.00 97.44 115 TYR A CA 1
ATOM 947 C C . TYR A 1 115 ? 11.150 5.878 -21.821 1.00 97.44 115 TYR A C 1
ATOM 949 O O . TYR A 1 115 ? 11.875 4.984 -21.378 1.00 97.44 115 TYR A O 1
ATOM 957 N N . THR A 1 116 ? 9.927 6.106 -21.354 1.00 97.81 116 THR A N 1
ATOM 958 C CA . THR A 1 116 ? 9.263 5.282 -20.342 1.00 97.81 116 THR A CA 1
ATOM 959 C C . THR A 1 116 ? 7.978 4.722 -20.930 1.00 97.81 116 THR A C 1
ATOM 961 O O . THR A 1 116 ? 7.297 5.406 -21.692 1.00 97.81 116 THR A O 1
ATOM 964 N N . ILE A 1 117 ? 7.655 3.483 -20.576 1.00 98.38 117 ILE A N 1
ATOM 965 C CA . ILE A 1 117 ? 6.386 2.841 -20.913 1.00 98.38 117 ILE A CA 1
ATOM 966 C C . ILE A 1 117 ? 5.547 2.791 -19.637 1.00 98.38 117 ILE A C 1
ATOM 968 O O . ILE A 1 117 ? 6.039 2.343 -18.599 1.00 98.38 117 ILE A O 1
ATOM 972 N N . SER A 1 118 ? 4.305 3.257 -19.734 1.00 98.25 118 SER A N 1
ATOM 973 C CA . SER A 1 118 ? 3.305 3.210 -18.673 1.00 98.25 118 SER A CA 1
ATOM 974 C C . SER A 1 118 ? 2.163 2.318 -19.127 1.00 98.25 118 SER A C 1
ATOM 976 O O . SER A 1 118 ? 1.534 2.635 -20.129 1.00 98.25 118 SER A O 1
ATOM 978 N N . GLU A 1 119 ? 1.904 1.249 -18.387 1.00 98.44 119 GLU A N 1
ATOM 979 C CA . GLU A 1 119 ? 0.844 0.279 -18.666 1.00 98.44 119 GLU A CA 1
ATOM 980 C C . GLU A 1 119 ? -0.099 0.219 -17.462 1.00 98.44 119 GLU A C 1
ATOM 982 O O . GLU A 1 119 ? 0.348 0.041 -16.318 1.00 98.44 119 GLU A O 1
ATOM 987 N N . ASP A 1 120 ? -1.392 0.404 -17.712 1.00 98.25 120 ASP A N 1
ATOM 988 C CA . ASP A 1 120 ? -2.435 0.358 -16.692 1.00 98.25 120 ASP A CA 1
ATOM 989 C C . ASP A 1 120 ? -2.994 -1.065 -16.471 1.00 98.25 120 ASP A C 1
ATOM 991 O O . ASP A 1 120 ? -2.464 -2.073 -16.957 1.00 98.25 120 ASP A O 1
ATOM 995 N N . GLU A 1 121 ? -4.053 -1.168 -15.667 1.00 98.19 121 GLU A N 1
ATOM 996 C CA . GLU A 1 121 ? -4.721 -2.439 -15.387 1.00 98.19 121 GLU A CA 1
ATOM 997 C C . GLU A 1 121 ? -5.314 -3.120 -16.620 1.00 98.19 121 GLU A C 1
ATOM 999 O O . GLU A 1 121 ? -5.368 -4.349 -16.643 1.00 98.19 121 GLU A O 1
ATOM 1004 N N . ASN A 1 122 ? -5.771 -2.358 -17.614 1.00 98.25 122 ASN A N 1
ATOM 1005 C CA . ASN A 1 122 ? -6.346 -2.903 -18.837 1.00 98.25 122 ASN A CA 1
ATOM 1006 C C . ASN A 1 122 ? -5.238 -3.381 -19.776 1.00 98.25 122 ASN A C 1
ATOM 1008 O O . ASN A 1 122 ? -5.339 -4.489 -20.300 1.00 98.25 122 ASN A O 1
ATOM 1012 N N . ASP A 1 123 ? -4.164 -2.598 -19.919 1.00 98.31 123 ASP A N 1
ATOM 1013 C CA . ASP A 1 123 ? -3.007 -2.953 -20.753 1.00 98.31 123 ASP A CA 1
ATOM 1014 C C . ASP A 1 123 ? -2.368 -4.282 -20.313 1.00 98.31 123 ASP A C 1
ATOM 1016 O O . ASP A 1 123 ? -1.900 -5.071 -21.131 1.00 98.31 123 ASP A O 1
ATOM 1020 N N . THR A 1 124 ? -2.367 -4.555 -19.005 1.00 98.00 124 THR A N 1
ATOM 1021 C CA . THR A 1 124 ? -1.757 -5.761 -18.422 1.00 98.00 124 THR A CA 1
ATOM 1022 C C . THR A 1 124 ? -2.760 -6.878 -18.108 1.00 98.00 124 THR A C 1
ATOM 1024 O O . THR A 1 124 ? -2.372 -7.932 -17.592 1.00 98.00 124 THR A O 1
ATOM 1027 N N . ALA A 1 125 ? -4.049 -6.685 -18.408 1.00 97.69 125 ALA A N 1
ATOM 1028 C CA . ALA A 1 125 ? -5.115 -7.590 -17.982 1.00 97.69 125 ALA A CA 1
ATOM 1029 C C . ALA A 1 125 ? -4.931 -9.018 -18.514 1.00 97.69 125 ALA A C 1
ATOM 1031 O O . ALA A 1 125 ? -5.093 -9.980 -17.761 1.00 97.69 125 ALA A O 1
ATOM 1032 N N . GLU A 1 126 ? -4.568 -9.167 -19.790 1.00 97.50 126 GLU A N 1
ATOM 1033 C CA . GLU A 1 126 ? -4.383 -10.480 -20.420 1.00 97.50 126 GLU A CA 1
ATOM 1034 C C . GLU A 1 126 ? -3.242 -11.275 -19.771 1.00 97.50 126 GLU A C 1
ATOM 1036 O O . GLU A 1 126 ? -3.404 -12.461 -19.476 1.00 97.50 126 GLU A O 1
ATOM 1041 N N . GLU A 1 127 ? -2.121 -10.616 -19.464 1.00 97.06 127 GLU A N 1
ATOM 1042 C CA . GLU A 1 127 ? -0.976 -11.217 -18.770 1.00 97.06 127 GLU A CA 1
ATOM 1043 C C . GLU A 1 127 ? -1.375 -11.700 -17.368 1.00 97.06 127 GLU A C 1
ATOM 1045 O O . GLU A 1 127 ? -1.075 -12.831 -16.976 1.00 97.06 127 GLU A O 1
ATOM 1050 N N . VAL A 1 128 ? -2.120 -10.872 -16.629 1.00 96.19 128 VAL A N 1
ATOM 1051 C CA . VAL A 1 128 ? -2.624 -11.217 -15.293 1.00 96.19 128 VAL A CA 1
ATOM 1052 C C . VAL A 1 128 ? -3.573 -12.416 -15.353 1.00 96.19 128 VAL A C 1
ATOM 1054 O O . VAL A 1 128 ? -3.479 -13.316 -14.516 1.00 96.19 128 VAL A O 1
ATOM 1057 N N . LEU A 1 129 ? -4.483 -12.457 -16.328 1.00 96.56 129 LEU A N 1
ATOM 1058 C CA . LEU A 1 129 ? -5.412 -13.576 -16.506 1.00 96.56 129 LEU A CA 1
ATOM 1059 C C . LEU A 1 129 ? -4.675 -14.872 -16.862 1.00 96.56 129 LEU A C 1
ATOM 1061 O O . LEU A 1 129 ? -4.977 -15.922 -16.290 1.00 96.56 129 LEU A O 1
ATOM 1065 N N . ALA A 1 130 ? -3.681 -14.799 -17.748 1.00 95.06 130 ALA A N 1
ATOM 1066 C CA . ALA A 1 130 ? -2.852 -15.944 -18.106 1.00 95.06 130 ALA A CA 1
ATOM 1067 C C . ALA A 1 130 ? -2.081 -16.492 -16.892 1.00 95.06 130 ALA A C 1
ATOM 1069 O O . ALA A 1 130 ? -2.088 -17.701 -16.653 1.00 95.06 130 ALA A O 1
ATOM 1070 N N . ALA A 1 131 ? -1.482 -15.614 -16.081 1.00 92.62 131 ALA A N 1
ATOM 1071 C CA . ALA A 1 131 ? -0.765 -16.000 -14.867 1.00 92.62 131 ALA A CA 1
ATOM 1072 C C . ALA A 1 131 ? -1.680 -16.663 -13.823 1.00 92.62 131 ALA A C 1
ATOM 1074 O O . ALA A 1 131 ? -1.295 -17.657 -13.208 1.00 92.62 131 ALA A O 1
ATOM 1075 N N . ARG A 1 132 ? -2.909 -16.156 -13.645 1.00 92.12 132 ARG A N 1
ATOM 1076 C CA . ARG A 1 132 ? -3.909 -16.766 -12.747 1.00 92.12 132 ARG A CA 1
ATOM 1077 C C . ARG A 1 132 ? -4.282 -18.173 -13.196 1.00 92.12 132 ARG A C 1
ATOM 1079 O O . ARG A 1 132 ? -4.230 -19.093 -12.391 1.00 92.12 132 ARG A O 1
ATOM 1086 N N . LYS A 1 133 ? -4.573 -18.348 -14.487 1.00 92.50 133 LYS A N 1
ATOM 1087 C CA . LYS A 1 133 ? -4.899 -19.661 -15.054 1.00 92.50 133 LYS A CA 1
ATOM 1088 C C . LYS A 1 133 ? -3.753 -20.659 -14.868 1.00 92.50 133 LYS A C 1
ATOM 1090 O O . LYS A 1 133 ? -3.994 -21.815 -14.545 1.00 92.50 133 LYS A O 1
ATOM 1095 N N . ALA A 1 134 ? -2.505 -20.223 -15.042 1.00 90.75 134 ALA A N 1
ATOM 1096 C CA . ALA A 1 134 ? -1.343 -21.076 -14.805 1.00 90.75 134 ALA A CA 1
ATOM 1097 C C . ALA A 1 134 ? -1.225 -21.514 -13.332 1.00 90.75 134 ALA A C 1
ATOM 1099 O O . ALA A 1 134 ? -0.894 -22.666 -13.071 1.00 90.75 134 ALA A O 1
ATOM 1100 N N . ALA A 1 135 ? -1.537 -20.627 -12.382 1.00 85.88 135 ALA A N 1
ATOM 1101 C CA . ALA A 1 135 ? -1.510 -20.924 -10.949 1.00 85.88 135 ALA A CA 1
ATOM 1102 C C . ALA A 1 135 ? -2.645 -21.854 -10.471 1.00 85.88 135 ALA A C 1
ATOM 1104 O O . ALA A 1 135 ? -2.514 -22.460 -9.416 1.00 85.88 135 ALA A O 1
ATOM 1105 N N . GLU A 1 136 ? -3.747 -21.974 -11.216 1.00 78.38 136 GLU A N 1
ATOM 1106 C CA . GLU A 1 136 ? -4.855 -22.894 -10.899 1.00 78.38 136 GLU A CA 1
ATOM 1107 C C . GLU A 1 136 ? -4.591 -24.340 -11.356 1.00 78.38 136 GLU A C 1
ATOM 1109 O O . GLU A 1 136 ? -5.261 -25.267 -10.901 1.00 78.38 136 GLU A O 1
ATOM 1114 N N . HIS A 1 137 ? -3.637 -24.539 -12.268 1.00 63.88 137 HIS A N 1
ATOM 1115 C CA . HIS A 1 137 ? -3.329 -25.836 -12.879 1.00 63.88 137 HIS A CA 1
ATOM 1116 C C . HIS A 1 137 ? -2.014 -26.472 -12.392 1.00 63.88 137 HIS A C 1
ATOM 1118 O O . HIS A 1 137 ? -1.662 -27.547 -12.883 1.00 63.88 137 HIS A O 1
ATOM 1124 N N . GLY A 1 138 ? -1.288 -25.827 -11.475 1.00 50.12 138 GLY A N 1
ATOM 1125 C CA . GLY A 1 138 ? -0.057 -26.337 -10.855 1.00 50.12 138 GLY A CA 1
ATOM 1126 C C . GLY A 1 138 ? -0.247 -26.612 -9.375 1.00 50.12 138 GLY A C 1
ATOM 1127 O O . GLY A 1 138 ? 0.346 -27.603 -8.899 1.00 50.12 138 GLY A O 1
#

Secondary structure (DSSP, 8-state):
-B-TTS-B---EEEE-SEEEE-B-TTSPBPEETTEEPEEEESSEEEEP--EEE-TTS-EEEEEPPEEES--SPPPHHHHHTT--EEEEEE-TTS-EEEEE-TTS-EEEEEE-SS-EEEE-TTTTHHHHHHHHHHHH--

Radius of gyration: 17.92 Å; chains: 1; bounding box: 39×36×48 Å

pLDDT: mean 89.88, std 9.1, range [50.12, 98.5]

Organism: Pseudomonas syringae pv. maculicola (NCBI:txid59511)

Foldseek 3Di:
DADPVRHDQKDKDWDDWAKFFEADPVQEFDDDPLHTDIDTAVGKIKICFGFDADPVRAGFKTAHIGMYNDPDHHDPVRVVSVLQIWGWDADPVRHTAWIQHSVRFIWGWDDDPPDIDTGDRVNCVVVSVVVVVVVVVD